Protein AF-A0A183TT30-F1 (afdb_monomer_lite)

Organism: Schistocephalus solidus (NCBI:txid70667)

Foldseek 3Di:
DDPVVVLVVVLVVVLVPDPDVVVSVVSVVPPVVVVSVVVVVVVVVVVVVVVVPPPPVPPPPPVPPDPPDDPDDDDDDD

Radius of gyration: 29.69 Å; chains: 1; bounding box: 62×60×72 Å

Sequence (78 aa):
MDANALNTWVLEQLVAGVRDPQITKALLRDRPSTLKKALALAREEEVLQATCEQPQWSRFCVTAVEPHSSHDAATQTP

Secondary structure (DSSP, 8-state):
--HHHHHHHHHHHHHHH---HHHHHHHHHS-HHHHHHHHHHHHHHHHHHHHHHS--TTS-------------------

pLDDT: mean 75.13, std 11.57, range [44.62, 91.75]

Structure (mmCIF, N/CA/C/O backbone):
data_AF-A0A183TT30-F1
#
_entry.id   AF-A0A183TT30-F1
#
loop_
_atom_site.group_PDB
_atom_site.id
_atom_site.type_symbol
_atom_site.label_atom_id
_atom_site.label_alt_id
_atom_site.label_comp_id
_atom_site.label_asym_id
_atom_site.label_entity_id
_atom_site.label_seq_id
_atom_site.pdbx_PDB_ins_code
_atom_site.Cartn_x
_atom_site.Cartn_y
_atom_site.Cartn_z
_atom_site.occupancy
_atom_site.B_iso_or_equiv
_atom_site.auth_seq_id
_atom_site.auth_comp_id
_atom_site.auth_asym_id
_atom_site.auth_atom_id
_atom_site.pdbx_PDB_model_num
ATOM 1 N N . MET A 1 1 ? -12.150 -15.574 0.723 1.00 66.75 1 MET A N 1
ATOM 2 C CA . MET A 1 1 ? -11.147 -14.907 -0.137 1.00 66.75 1 MET A CA 1
ATOM 3 C C . MET A 1 1 ? -9.850 -14.824 0.639 1.00 66.75 1 MET A C 1
ATOM 5 O O . MET A 1 1 ? -9.903 -14.504 1.818 1.00 66.75 1 MET A O 1
ATOM 9 N N . ASP A 1 2 ? -8.7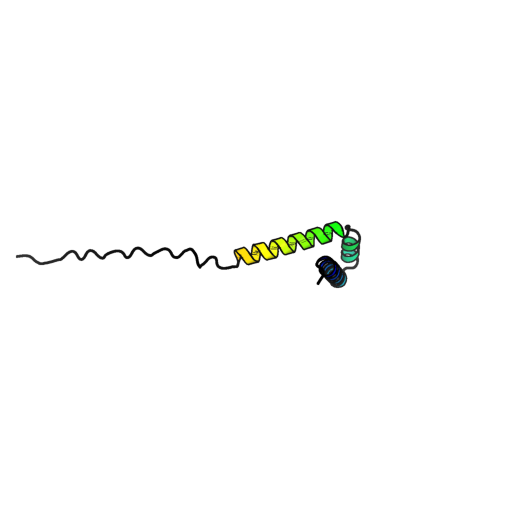22 -15.145 0.012 1.00 83.38 2 ASP A N 1
ATOM 10 C CA . ASP A 1 2 ? -7.408 -14.977 0.635 1.00 83.38 2 ASP A CA 1
ATOM 11 C C . ASP A 1 2 ? -7.049 -13.482 0.703 1.00 83.38 2 ASP A C 1
ATOM 13 O O . ASP A 1 2 ? -7.129 -12.762 -0.296 1.00 83.38 2 ASP A O 1
ATOM 17 N N . ALA A 1 3 ? -6.674 -13.009 1.892 1.00 76.62 3 ALA A N 1
ATOM 18 C CA . ALA A 1 3 ? -6.297 -11.619 2.119 1.00 76.62 3 ALA A CA 1
ATOM 19 C C . ALA A 1 3 ? -5.052 -11.230 1.306 1.00 76.62 3 ALA A C 1
ATOM 21 O O . ALA A 1 3 ? -4.940 -10.087 0.862 1.00 76.62 3 ALA A O 1
ATOM 22 N N . ASN A 1 4 ? -4.138 -12.173 1.059 1.00 79.25 4 ASN A N 1
ATOM 23 C CA . ASN A 1 4 ? -2.928 -11.911 0.287 1.00 79.25 4 ASN A CA 1
ATOM 24 C C . ASN A 1 4 ? -3.220 -11.806 -1.223 1.00 79.25 4 ASN A C 1
ATOM 26 O O . ASN A 1 4 ? -2.661 -10.935 -1.897 1.00 79.25 4 ASN A O 1
ATOM 30 N N . ALA A 1 5 ? -4.152 -12.612 -1.737 1.00 83.25 5 ALA A N 1
ATOM 31 C CA . ALA A 1 5 ? -4.679 -12.476 -3.094 1.00 83.25 5 ALA A CA 1
ATOM 32 C C . ALA A 1 5 ? -5.370 -11.117 -3.311 1.00 83.25 5 ALA A C 1
ATOM 34 O O . ALA A 1 5 ? -5.079 -10.429 -4.288 1.00 83.25 5 ALA A O 1
ATOM 35 N N . LEU A 1 6 ? -6.212 -10.679 -2.365 1.00 83.50 6 LEU A N 1
ATOM 36 C CA . LEU A 1 6 ? -6.867 -9.366 -2.434 1.00 83.50 6 LEU A CA 1
ATOM 37 C C . LEU A 1 6 ? -5.850 -8.217 -2.410 1.00 83.50 6 LEU A C 1
ATOM 39 O O . LEU A 1 6 ? -5.976 -7.256 -3.161 1.00 83.50 6 LEU A O 1
ATOM 43 N N . ASN A 1 7 ? -4.833 -8.316 -1.557 1.00 80.81 7 ASN A N 1
ATOM 44 C CA . ASN A 1 7 ? -3.800 -7.293 -1.424 1.00 80.81 7 ASN A CA 1
ATOM 45 C C . ASN A 1 7 ? -2.976 -7.157 -2.718 1.00 80.81 7 ASN A C 1
ATOM 47 O O . ASN A 1 7 ? -2.742 -6.051 -3.195 1.00 80.81 7 ASN A O 1
ATOM 51 N N . THR A 1 8 ? -2.623 -8.288 -3.334 1.00 83.19 8 THR A N 1
ATOM 52 C CA . THR A 1 8 ? -1.927 -8.322 -4.630 1.00 83.19 8 THR A CA 1
ATOM 53 C C . THR A 1 8 ? -2.773 -7.685 -5.730 1.00 83.19 8 THR A C 1
ATOM 55 O O . THR A 1 8 ? -2.285 -6.814 -6.443 1.00 83.19 8 THR A O 1
ATOM 58 N N . TRP A 1 9 ? -4.059 -8.032 -5.796 1.00 86.81 9 TRP A N 1
ATOM 59 C CA . TRP A 1 9 ? -4.973 -7.457 -6.778 1.00 86.81 9 TRP A CA 1
ATOM 60 C C . TRP A 1 9 ? -5.127 -5.936 -6.621 1.00 86.81 9 TRP A C 1
ATOM 62 O O . TRP A 1 9 ? -5.055 -5.201 -7.600 1.00 86.81 9 TRP A O 1
ATOM 72 N N . VAL A 1 10 ? -5.266 -5.436 -5.388 1.00 84.75 10 VAL A N 1
ATOM 73 C CA . VAL A 1 10 ? -5.353 -3.988 -5.119 1.00 84.75 10 VAL A CA 1
ATOM 74 C C . VAL A 1 10 ? -4.071 -3.259 -5.531 1.00 84.75 10 VAL A C 1
ATOM 76 O O . VAL A 1 10 ? -4.148 -2.184 -6.123 1.00 84.75 10 VAL A O 1
ATOM 79 N N . LEU A 1 11 ? -2.898 -3.843 -5.264 1.00 83.62 11 LEU A N 1
ATOM 80 C CA . LEU A 1 11 ? -1.622 -3.291 -5.726 1.00 83.62 11 LEU A CA 1
ATOM 81 C C . LEU A 1 11 ? -1.560 -3.196 -7.254 1.00 83.62 11 LEU A C 1
ATOM 83 O O . LEU A 1 11 ? -1.142 -2.172 -7.786 1.00 83.62 11 LEU A O 1
ATOM 87 N N . GLU A 1 12 ? -1.979 -4.245 -7.958 1.00 85.31 12 GLU A N 1
ATOM 88 C CA . GLU A 1 12 ? -1.994 -4.267 -9.422 1.00 85.31 12 GLU A CA 1
ATOM 89 C C . GLU A 1 12 ? -2.926 -3.196 -9.995 1.00 85.31 12 GLU A C 1
ATOM 91 O O . GLU A 1 12 ? -2.534 -2.479 -10.915 1.00 85.31 12 GLU A O 1
ATOM 96 N N . GLN A 1 13 ? -4.121 -3.024 -9.419 1.00 86.19 13 GLN A N 1
ATOM 97 C CA . GLN A 1 13 ? -5.052 -1.973 -9.840 1.00 86.19 13 GLN A CA 1
ATOM 98 C C . GLN A 1 13 ? -4.505 -0.568 -9.565 1.00 86.19 13 GLN A C 1
ATOM 100 O O . GLN A 1 13 ? -4.642 0.319 -10.407 1.00 86.19 13 GLN A O 1
ATOM 105 N N . LEU A 1 14 ? -3.843 -0.363 -8.423 1.00 84.56 14 LEU A N 1
ATOM 106 C CA . LEU A 1 14 ? -3.196 0.907 -8.097 1.00 84.56 14 LEU A CA 1
ATOM 107 C C . LEU A 1 14 ? -2.110 1.249 -9.124 1.00 84.56 14 LEU A C 1
ATOM 109 O O . LEU A 1 14 ? -2.085 2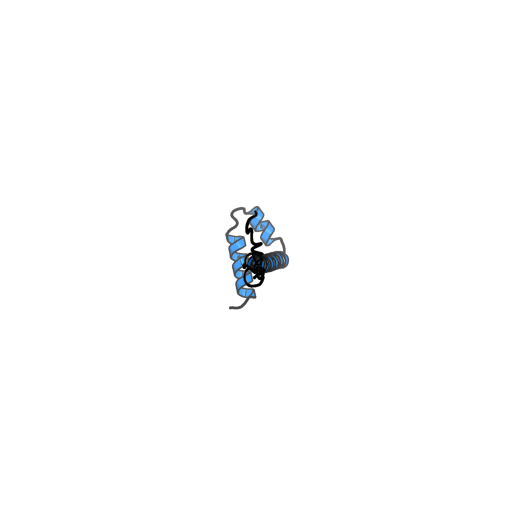.361 -9.642 1.00 84.56 14 LEU A O 1
ATOM 113 N N . VAL A 1 15 ? -1.243 0.289 -9.450 1.00 83.38 15 VAL A N 1
ATOM 114 C CA . VAL A 1 15 ? -0.164 0.476 -10.431 1.00 83.38 15 VAL A CA 1
ATOM 115 C C . VAL A 1 15 ? -0.730 0.703 -11.838 1.00 83.38 15 VAL A C 1
ATOM 117 O O . VAL A 1 15 ? -0.225 1.561 -12.560 1.00 83.38 15 VAL A O 1
ATOM 120 N N . ALA A 1 16 ? -1.798 -0.007 -12.218 1.00 86.12 16 ALA A N 1
ATOM 121 C CA . ALA A 1 16 ? -2.465 0.151 -13.512 1.00 86.12 16 ALA A CA 1
ATOM 122 C C . ALA A 1 16 ? -3.218 1.489 -13.657 1.00 86.12 16 ALA A C 1
ATOM 124 O O . ALA A 1 16 ? -3.339 2.008 -14.765 1.00 86.12 16 ALA A O 1
ATOM 125 N N . GLY A 1 17 ? -3.712 2.063 -12.554 1.00 87.25 17 GLY A N 1
ATOM 126 C CA . GLY A 1 17 ? -4.413 3.351 -12.541 1.00 87.25 17 GLY A CA 1
ATOM 127 C C . GLY A 1 17 ? -3.499 4.579 -12.648 1.00 87.25 17 GLY A C 1
ATOM 128 O O . GLY A 1 17 ? -3.972 5.686 -12.925 1.00 87.25 17 GLY A O 1
ATOM 129 N N . VAL A 1 18 ? -2.188 4.414 -12.445 1.00 86.69 18 VAL A N 1
ATOM 130 C CA . VAL A 1 18 ? -1.212 5.505 -12.549 1.00 86.69 18 VAL A CA 1
ATOM 131 C C . VAL A 1 18 ? -0.887 5.779 -14.016 1.00 86.69 18 VAL A C 1
ATOM 133 O O . VAL A 1 18 ? -0.346 4.939 -14.728 1.00 86.69 18 VAL A O 1
ATOM 136 N N . ARG A 1 19 ? -1.198 7.001 -14.464 1.00 88.88 19 ARG A N 1
ATOM 137 C CA . ARG A 1 19 ? -0.988 7.452 -15.852 1.00 88.88 19 ARG A CA 1
ATOM 138 C C . ARG A 1 19 ? 0.452 7.867 -16.160 1.00 88.88 19 ARG A C 1
ATOM 140 O O . ARG A 1 19 ? 0.834 7.876 -17.325 1.00 88.88 19 ARG A O 1
ATOM 147 N N . ASP A 1 20 ? 1.227 8.240 -15.144 1.00 91.75 20 ASP A N 1
ATOM 148 C CA . ASP A 1 20 ? 2.608 8.698 -15.300 1.00 91.75 20 ASP A CA 1
ATOM 149 C C . ASP A 1 20 ? 3.586 7.503 -15.281 1.00 91.75 20 ASP A C 1
ATOM 151 O O . ASP A 1 20 ? 3.741 6.854 -14.241 1.00 91.75 20 ASP A O 1
ATOM 155 N N . PRO A 1 21 ? 4.309 7.230 -16.385 1.00 86.19 21 PRO A N 1
ATOM 156 C CA . PRO A 1 21 ? 5.240 6.106 -16.468 1.00 86.19 21 PRO A CA 1
ATOM 157 C C . PRO A 1 21 ? 6.403 6.163 -15.467 1.00 86.19 21 PRO A C 1
ATOM 159 O O . PRO A 1 21 ? 6.945 5.120 -15.095 1.00 86.19 21 PRO A O 1
ATOM 162 N N . GLN A 1 22 ? 6.826 7.359 -15.047 1.00 88.25 22 GLN A N 1
ATOM 163 C CA . GLN A 1 22 ? 7.900 7.539 -14.067 1.00 88.25 22 GLN A CA 1
ATOM 164 C C . GLN A 1 22 ? 7.418 7.188 -12.664 1.00 88.25 22 GLN A C 1
ATOM 166 O O . GLN A 1 22 ? 8.143 6.533 -11.914 1.00 88.25 22 GLN A O 1
ATOM 171 N N . ILE A 1 23 ? 6.172 7.543 -12.338 1.00 83.88 23 ILE A N 1
ATOM 172 C CA . ILE A 1 23 ? 5.536 7.157 -11.076 1.00 83.88 23 ILE A CA 1
ATOM 173 C C . ILE A 1 23 ? 5.327 5.639 -11.049 1.00 83.88 23 ILE A C 1
ATOM 175 O O . ILE A 1 23 ? 5.712 4.994 -10.078 1.00 83.88 23 ILE A O 1
ATOM 179 N N . THR A 1 24 ? 4.839 5.033 -12.136 1.00 84.31 24 THR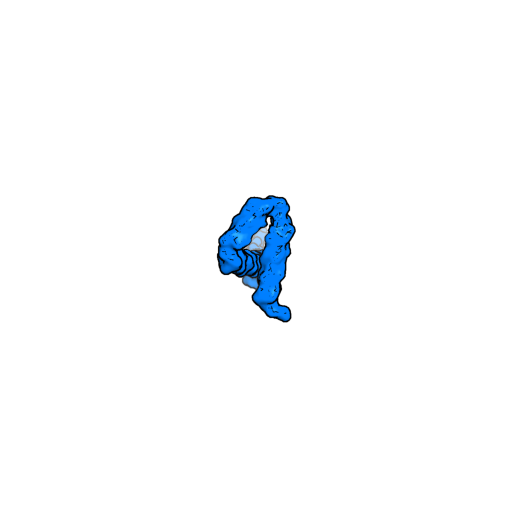 A N 1
ATOM 180 C CA . THR A 1 24 ? 4.706 3.570 -12.250 1.00 84.31 24 THR A CA 1
ATOM 181 C C . THR A 1 24 ? 6.054 2.864 -12.065 1.00 84.31 24 THR A C 1
ATOM 183 O O . THR A 1 24 ? 6.149 1.893 -11.316 1.00 84.31 24 THR A O 1
ATOM 186 N N . LYS A 1 25 ? 7.135 3.371 -12.676 1.00 84.69 25 LYS A N 1
ATOM 187 C CA . LYS A 1 25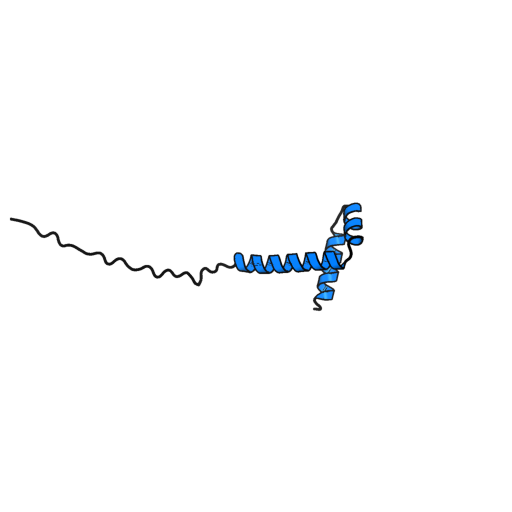 ? 8.493 2.838 -12.471 1.00 84.69 25 LYS A CA 1
ATOM 188 C C . LYS A 1 25 ? 8.974 2.979 -11.032 1.00 84.69 25 LYS A C 1
ATOM 190 O O . LYS A 1 25 ? 9.599 2.053 -10.523 1.00 84.69 25 LYS A O 1
ATOM 195 N N . ALA A 1 26 ? 8.715 4.113 -10.388 1.00 83.81 26 ALA A N 1
ATOM 196 C CA . ALA A 1 26 ? 9.086 4.323 -8.995 1.00 83.81 26 ALA A CA 1
ATOM 197 C C . ALA A 1 26 ? 8.348 3.346 -8.070 1.00 83.81 26 ALA A C 1
ATOM 199 O O . ALA A 1 26 ? 8.991 2.715 -7.238 1.00 83.81 26 ALA A O 1
ATOM 200 N N . LEU A 1 27 ? 7.044 3.141 -8.287 1.00 80.50 27 LEU A N 1
ATOM 201 C CA . LEU A 1 27 ? 6.219 2.192 -7.531 1.00 80.50 27 LEU A CA 1
ATOM 202 C C . LEU A 1 27 ? 6.652 0.733 -7.727 1.00 80.50 27 LEU A C 1
ATOM 204 O O . LEU A 1 27 ? 6.613 -0.044 -6.782 1.00 80.50 27 LEU A O 1
ATOM 208 N N . LEU A 1 28 ? 7.076 0.356 -8.938 1.00 78.81 28 LEU A N 1
ATOM 209 C CA . LEU A 1 28 ? 7.610 -0.983 -9.219 1.00 78.81 28 LEU A CA 1
ATOM 210 C C . LEU A 1 28 ? 9.028 -1.184 -8.663 1.00 78.81 28 LEU A C 1
ATOM 212 O O . LEU A 1 28 ? 9.420 -2.309 -8.352 1.00 78.81 28 LEU A O 1
ATOM 216 N N . ARG A 1 29 ? 9.813 -0.104 -8.578 1.00 80.94 29 ARG A N 1
ATOM 217 C CA . ARG A 1 29 ? 11.185 -0.113 -8.057 1.00 80.94 29 ARG A CA 1
ATOM 218 C C . ARG A 1 29 ? 11.205 -0.152 -6.533 1.00 80.94 29 ARG A C 1
ATOM 220 O O . ARG A 1 29 ? 12.043 -0.850 -5.959 1.00 80.94 29 ARG A O 1
ATOM 227 N N . ASP A 1 30 ? 10.307 0.581 -5.885 1.00 69.31 30 ASP A N 1
ATOM 228 C CA . ASP A 1 30 ? 10.100 0.446 -4.454 1.00 69.31 30 ASP A CA 1
ATOM 229 C C . ASP A 1 30 ? 9.549 -0.950 -4.180 1.00 69.31 30 ASP A C 1
ATOM 231 O O . ASP A 1 30 ? 8.513 -1.372 -4.686 1.00 69.31 30 ASP A O 1
ATOM 235 N N . ARG A 1 31 ? 10.323 -1.711 -3.407 1.00 66.31 31 ARG A N 1
ATOM 236 C CA . ARG A 1 31 ? 10.086 -3.122 -3.110 1.00 66.31 31 ARG A CA 1
ATOM 237 C C . ARG A 1 31 ? 8.596 -3.359 -2.799 1.00 66.31 31 ARG A C 1
ATOM 239 O O . ARG A 1 31 ? 8.067 -2.677 -1.918 1.00 66.31 31 ARG A O 1
ATOM 246 N N . PRO A 1 32 ? 7.946 -4.385 -3.383 1.00 67.75 32 PRO A N 1
ATOM 247 C CA . PRO A 1 32 ? 6.533 -4.693 -3.134 1.00 67.75 32 PRO A CA 1
ATOM 248 C C . PRO A 1 32 ? 6.163 -4.790 -1.644 1.00 67.75 32 PRO A C 1
ATOM 250 O O . PRO A 1 32 ? 5.020 -4.560 -1.264 1.00 67.75 32 PRO A O 1
ATOM 253 N N . SER A 1 33 ? 7.130 -5.089 -0.767 1.00 71.50 33 SER A N 1
ATOM 254 C CA . SER A 1 33 ? 6.945 -5.097 0.687 1.00 71.50 33 SER A CA 1
ATOM 255 C C . SER A 1 33 ? 6.643 -3.726 1.299 1.00 71.50 33 SER A C 1
ATOM 257 O O . SER A 1 33 ? 5.897 -3.664 2.268 1.00 71.50 33 SER A O 1
ATOM 259 N N . THR A 1 34 ? 7.235 -2.641 0.792 1.00 79.00 34 THR A N 1
ATOM 260 C CA . THR A 1 34 ? 7.009 -1.281 1.315 1.00 79.00 34 THR A CA 1
ATOM 261 C C . THR A 1 34 ? 5.608 -0.811 0.949 1.00 79.00 34 THR A C 1
ATOM 263 O O . THR A 1 34 ? 4.887 -0.283 1.787 1.00 79.00 34 THR A O 1
ATOM 266 N N . LEU A 1 35 ? 5.188 -1.112 -0.277 1.00 77.81 35 LEU A N 1
ATOM 267 C CA . LEU A 1 35 ? 3.873 -0.776 -0.808 1.00 77.81 35 LEU A CA 1
ATOM 268 C C . LEU A 1 35 ? 2.765 -1.608 -0.132 1.00 77.81 35 LEU A C 1
ATOM 270 O O . LEU A 1 35 ? 1.745 -1.061 0.277 1.00 77.81 35 LEU A O 1
ATOM 274 N N . LYS A 1 36 ? 3.012 -2.901 0.130 1.00 80.31 36 LYS A N 1
ATOM 275 C CA . LYS A 1 36 ? 2.139 -3.734 0.981 1.00 80.31 36 LYS A CA 1
ATOM 276 C C . LYS A 1 36 ? 2.004 -3.192 2.407 1.00 80.31 36 LYS A C 1
ATOM 278 O O . LYS A 1 36 ? 0.908 -3.228 2.958 1.00 80.31 36 LYS A O 1
ATOM 283 N N . LYS A 1 37 ? 3.092 -2.690 3.005 1.00 82.25 37 LYS A N 1
ATOM 284 C CA . LYS A 1 37 ? 3.056 -2.054 4.333 1.00 82.25 37 LYS A CA 1
ATOM 285 C C . LYS A 1 37 ? 2.256 -0.755 4.318 1.00 82.25 37 LYS A C 1
ATOM 287 O O . LYS A 1 37 ? 1.423 -0.572 5.191 1.00 82.25 37 LYS A O 1
ATOM 292 N N . ALA A 1 38 ? 2.464 0.104 3.322 1.00 82.56 38 ALA A N 1
ATOM 293 C CA . ALA A 1 38 ? 1.687 1.331 3.167 1.00 82.56 38 ALA A CA 1
ATOM 294 C C . ALA A 1 38 ? 0.188 1.033 3.005 1.00 82.56 38 ALA A C 1
ATOM 296 O O . ALA A 1 38 ? -0.637 1.680 3.640 1.00 82.56 38 ALA A O 1
ATOM 297 N N . LEU A 1 39 ? -0.166 -0.002 2.233 1.00 82.81 39 LEU A N 1
ATOM 298 C CA . LEU A 1 39 ? -1.558 -0.434 2.094 1.00 82.81 39 LEU A CA 1
ATOM 299 C C . LEU A 1 39 ? -2.140 -0.990 3.403 1.00 82.81 39 LEU A C 1
ATOM 301 O O . LEU A 1 39 ? -3.312 -0.765 3.691 1.00 82.81 39 LEU A O 1
ATOM 305 N N . ALA A 1 40 ? -1.348 -1.725 4.188 1.00 85.44 40 ALA A N 1
ATOM 306 C CA . ALA A 1 40 ? -1.776 -2.200 5.502 1.00 85.44 40 ALA A CA 1
ATOM 307 C C . ALA A 1 40 ? -2.044 -1.026 6.458 1.00 85.44 40 ALA A C 1
ATOM 309 O O . ALA A 1 40 ? -3.102 -0.987 7.076 1.00 85.44 40 ALA A O 1
ATOM 310 N N . LEU A 1 41 ? -1.145 -0.039 6.489 1.00 85.62 41 LEU A N 1
ATOM 311 C CA . LEU A 1 41 ? -1.297 1.170 7.300 1.00 85.62 41 LEU A CA 1
ATOM 312 C C . LEU A 1 41 ? -2.532 1.988 6.896 1.00 85.62 41 LEU A C 1
ATOM 314 O O . LEU A 1 41 ? -3.287 2.399 7.766 1.00 85.62 41 LEU A O 1
ATOM 318 N N . ALA A 1 42 ? -2.789 2.161 5.595 1.00 85.88 42 ALA A N 1
ATOM 319 C CA . ALA A 1 42 ? -3.980 2.868 5.115 1.00 85.88 42 ALA A CA 1
ATOM 320 C C . ALA A 1 42 ? -5.292 2.178 5.541 1.00 85.88 42 ALA A C 1
ATOM 322 O O . ALA A 1 42 ? -6.275 2.842 5.850 1.00 85.88 42 ALA A O 1
ATOM 323 N N . ARG A 1 43 ? -5.312 0.838 5.596 1.00 86.31 43 ARG A N 1
ATOM 324 C CA . ARG A 1 43 ? -6.472 0.082 6.103 1.00 86.31 43 ARG A CA 1
ATOM 325 C C . ARG A 1 43 ? -6.633 0.208 7.615 1.00 86.31 43 ARG A C 1
ATOM 327 O O . ARG A 1 43 ? -7.755 0.285 8.098 1.00 86.31 43 ARG A O 1
ATOM 334 N N . GLU A 1 44 ? -5.534 0.197 8.364 1.00 87.62 44 GLU A N 1
ATOM 335 C CA . GLU A 1 44 ? -5.571 0.451 9.809 1.00 87.62 44 GLU A CA 1
ATOM 336 C C . GLU A 1 44 ? -6.109 1.858 10.101 1.00 87.62 44 GLU A C 1
ATOM 338 O O . GLU A 1 44 ? -6.960 2.016 10.974 1.00 87.62 44 GLU A O 1
ATOM 343 N N . GLU A 1 45 ? -5.684 2.857 9.326 1.00 87.75 45 GLU A N 1
ATOM 344 C CA . GLU A 1 45 ? -6.201 4.224 9.399 1.00 87.75 45 GLU A CA 1
ATOM 345 C C . GLU A 1 45 ? -7.698 4.293 9.075 1.00 87.75 45 GLU A C 1
ATOM 347 O O . GLU A 1 45 ? -8.442 4.886 9.848 1.00 87.75 45 GLU A O 1
ATOM 352 N N . GLU A 1 46 ? -8.172 3.630 8.015 1.00 87.19 46 GLU A N 1
ATOM 353 C CA . GLU A 1 46 ? -9.603 3.561 7.674 1.00 87.19 46 GLU A CA 1
ATOM 354 C C . GLU A 1 46 ? -10.443 2.973 8.823 1.00 87.19 46 GLU A C 1
ATOM 356 O O . GLU A 1 46 ? -11.502 3.502 9.160 1.00 87.19 46 GLU A O 1
ATOM 361 N N . VAL A 1 47 ? -9.962 1.912 9.479 1.00 87.06 47 VAL A N 1
ATOM 362 C CA . VAL A 1 47 ? -10.648 1.299 10.631 1.00 87.06 47 VAL A CA 1
ATOM 363 C C . VAL A 1 47 ? -10.667 2.241 11.838 1.00 87.06 47 VAL A C 1
ATOM 365 O O . VAL A 1 47 ? -11.691 2.372 12.518 1.00 87.06 47 VAL A O 1
ATOM 368 N N . LEU A 1 48 ? -9.551 2.916 12.115 1.00 85.25 48 LEU A N 1
ATOM 369 C CA . LEU A 1 48 ? -9.467 3.905 13.190 1.00 85.25 48 LEU A CA 1
ATOM 370 C C . LEU A 1 48 ? -10.384 5.100 12.914 1.00 85.25 48 LEU A C 1
ATOM 372 O O . LEU A 1 48 ? -11.111 5.537 13.806 1.00 85.25 48 LEU A O 1
ATOM 376 N N . GLN A 1 49 ? -10.412 5.579 11.674 1.00 82.31 49 GLN A N 1
ATOM 377 C CA . GLN A 1 49 ? -11.278 6.662 11.238 1.00 82.31 49 GLN A CA 1
ATOM 378 C C . GLN A 1 49 ? -12.751 6.265 11.341 1.00 82.31 49 GLN A C 1
ATOM 380 O O . GLN A 1 49 ? -13.523 7.012 11.931 1.00 82.31 49 GLN A O 1
ATOM 385 N N . ALA A 1 50 ? -13.128 5.059 10.912 1.00 82.44 50 ALA A N 1
ATOM 386 C CA . ALA A 1 50 ? -14.484 4.542 11.085 1.00 82.44 50 ALA A CA 1
ATOM 387 C C . ALA A 1 50 ? -14.902 4.472 12.565 1.00 82.44 50 ALA A C 1
ATOM 389 O O . ALA A 1 50 ? -16.066 4.691 12.885 1.00 82.44 50 ALA A O 1
ATOM 390 N N . THR A 1 51 ? -13.957 4.221 13.479 1.00 78.50 51 THR A N 1
ATOM 391 C CA . THR A 1 51 ? -14.209 4.209 14.931 1.00 78.50 51 THR A CA 1
ATOM 392 C C . THR A 1 51 ? -14.387 5.622 15.503 1.00 78.50 51 THR A C 1
ATOM 394 O O . THR A 1 51 ? -15.179 5.818 16.425 1.00 78.50 51 THR A O 1
ATOM 397 N N . CYS A 1 52 ? -13.662 6.606 14.964 1.00 76.50 52 CYS A N 1
ATOM 398 C CA . CYS A 1 52 ? -13.792 8.022 15.321 1.00 76.50 52 CYS A CA 1
ATOM 399 C C . CYS A 1 52 ? -15.053 8.669 14.727 1.00 76.50 52 CYS A C 1
ATOM 401 O O . CYS A 1 52 ? -15.669 9.515 15.371 1.00 76.50 52 CYS A O 1
ATOM 403 N N . GLU A 1 53 ? -15.435 8.278 13.511 1.00 74.50 53 GLU A N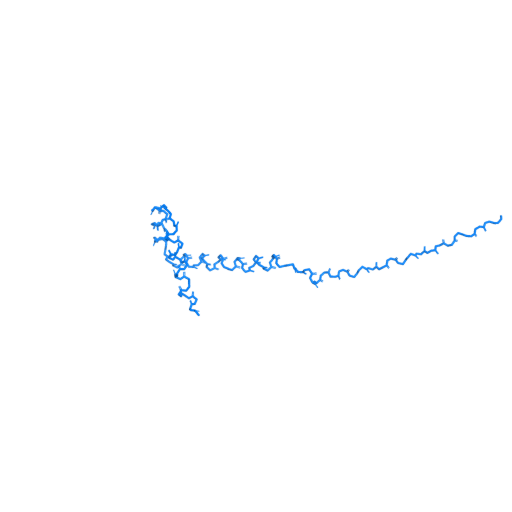 1
ATOM 404 C CA . GLU A 1 53 ? -16.649 8.728 12.823 1.00 74.50 53 GLU A CA 1
ATOM 405 C C . GLU A 1 53 ? -17.905 8.038 13.362 1.00 74.50 53 GLU A C 1
ATOM 407 O O . GLU A 1 53 ? -18.999 8.601 13.280 1.00 74.50 53 GLU A O 1
ATOM 412 N N . GLN A 1 54 ? -17.771 6.849 13.963 1.00 68.38 54 GLN A N 1
ATOM 413 C CA . GLN A 1 54 ? -18.866 6.227 14.691 1.00 68.38 54 GLN A CA 1
ATOM 414 C C . GLN A 1 54 ? -19.279 7.145 15.849 1.00 68.38 54 GLN A C 1
ATOM 416 O O . GLN A 1 54 ? -18.478 7.398 16.756 1.00 68.38 54 GLN A O 1
ATOM 421 N N . PRO A 1 55 ? -20.535 7.623 15.893 1.00 59.88 55 PRO A N 1
ATOM 422 C CA . PRO A 1 55 ? -20.981 8.439 17.002 1.00 59.88 55 PRO A CA 1
ATOM 423 C C . PRO A 1 55 ? -20.929 7.573 18.264 1.00 59.88 55 PRO A C 1
ATOM 425 O O . PRO A 1 55 ? -21.772 6.702 18.470 1.00 59.88 55 PRO A O 1
ATOM 428 N N . GLN A 1 56 ? -19.995 7.842 19.181 1.00 60.78 56 GLN A N 1
ATOM 429 C CA . GLN A 1 56 ? -20.024 7.292 20.548 1.00 60.78 56 GLN A CA 1
ATOM 430 C C . GLN A 1 56 ? -21.223 7.823 21.370 1.00 60.78 56 GLN A C 1
ATOM 432 O O . GLN A 1 56 ? -21.260 7.716 22.598 1.00 60.78 56 GLN A O 1
ATOM 437 N N . TRP A 1 57 ? -22.235 8.376 20.696 1.00 52.00 57 TRP A N 1
ATOM 438 C CA . TRP A 1 57 ? -23.380 9.113 21.224 1.00 52.00 57 TRP A CA 1
ATOM 439 C C . TRP A 1 57 ? -24.308 8.261 22.099 1.00 52.00 57 TRP A C 1
ATOM 441 O O . TRP A 1 57 ? -25.250 8.781 22.680 1.00 52.00 57 TRP A O 1
ATOM 451 N N . SER A 1 58 ? -24.030 6.967 22.257 1.00 59.00 58 SER A N 1
ATOM 452 C CA . SER A 1 58 ? -24.781 6.084 23.151 1.00 59.00 58 SER A CA 1
ATOM 453 C C . SER A 1 58 ? -24.312 6.109 24.614 1.00 59.00 58 SER A C 1
ATOM 455 O O . SER A 1 58 ? -24.966 5.480 25.442 1.00 59.00 58 SER A O 1
ATOM 457 N N . ARG A 1 59 ? -23.190 6.757 24.969 1.00 58.22 59 ARG A N 1
ATOM 458 C CA . ARG A 1 59 ? -22.657 6.691 26.352 1.00 58.22 59 ARG A CA 1
ATOM 459 C C . ARG A 1 59 ? -22.633 8.002 27.128 1.00 58.22 59 ARG A C 1
ATOM 461 O O . ARG A 1 59 ? -22.460 7.964 28.341 1.00 58.22 59 ARG A O 1
ATOM 468 N N . PHE A 1 60 ? -22.885 9.132 26.477 1.00 59.31 60 PHE A N 1
ATOM 469 C CA . PHE A 1 60 ? -23.033 10.421 27.154 1.00 59.31 60 PHE A CA 1
ATOM 470 C C . PHE A 1 60 ? -24.507 10.809 27.269 1.00 59.31 60 PHE A C 1
ATOM 472 O O . PHE A 1 60 ? -24.918 11.891 26.864 1.00 59.31 60 PHE A O 1
ATOM 479 N N . CYS A 1 61 ? -25.322 9.933 27.859 1.00 59.12 61 CYS A N 1
ATOM 480 C CA . CYS A 1 61 ? -26.538 10.406 28.505 1.00 59.12 61 CYS A CA 1
ATOM 481 C C . CYS A 1 61 ? -26.096 11.108 29.790 1.00 59.12 61 CYS A C 1
ATOM 483 O O . CYS A 1 61 ? -26.011 10.495 30.851 1.00 59.12 61 CYS A O 1
ATOM 485 N N . VAL A 1 62 ? -25.751 12.392 29.675 1.00 64.12 62 VAL A N 1
ATOM 486 C CA . VAL A 1 62 ? -25.735 13.287 30.830 1.00 64.12 62 VAL A CA 1
ATOM 487 C C . VAL A 1 62 ? -27.157 13.248 31.371 1.00 64.12 62 VAL A C 1
ATOM 489 O O . VAL A 1 62 ? -28.072 13.782 30.748 1.00 64.12 62 VAL A O 1
ATOM 492 N N . THR A 1 63 ? -27.372 12.542 32.480 1.00 63.94 63 THR A N 1
ATOM 493 C CA . THR A 1 63 ? -28.609 12.655 33.250 1.00 63.94 63 THR A CA 1
ATOM 494 C C . THR A 1 63 ? -28.746 14.122 33.617 1.00 63.94 63 THR A C 1
ATOM 496 O O . THR A 1 63 ? -28.009 14.618 34.470 1.00 63.94 63 THR A O 1
ATOM 499 N N . ALA A 1 64 ? -29.623 14.837 32.913 1.00 64.50 64 ALA A N 1
ATOM 500 C CA . ALA A 1 64 ? -29.995 16.184 33.286 1.00 64.50 64 ALA A CA 1
ATOM 501 C C . ALA A 1 64 ? -30.560 16.102 34.707 1.00 64.50 64 ALA A C 1
ATOM 503 O O . ALA A 1 64 ? -31.583 15.459 34.939 1.00 64.50 64 ALA A O 1
ATOM 504 N N . VAL A 1 65 ? -29.846 16.684 35.669 1.00 66.44 65 VAL A N 1
ATOM 505 C CA . VAL A 1 65 ? -30.395 16.920 37.001 1.00 66.44 65 VAL A CA 1
ATOM 506 C C . VAL A 1 65 ? -31.503 17.942 36.813 1.00 66.44 65 VAL A C 1
ATOM 508 O O . VAL A 1 65 ? -31.231 19.073 36.418 1.00 66.44 65 VAL A O 1
ATOM 511 N N . GLU A 1 66 ? -32.744 17.518 37.037 1.00 65.75 66 GLU A N 1
ATOM 512 C CA . GLU A 1 66 ? -33.923 18.377 37.029 1.00 65.75 66 GLU A CA 1
ATOM 513 C C . GLU A 1 66 ? -33.772 19.423 38.145 1.00 65.75 66 GLU A C 1
ATOM 515 O O . GLU A 1 66 ? -33.792 19.059 39.331 1.00 65.75 66 GLU A O 1
ATOM 520 N N . PRO A 1 67 ? -33.563 20.714 37.817 1.00 63.53 67 PRO A N 1
ATOM 521 C CA . PRO A 1 67 ? -33.471 21.734 38.841 1.00 63.53 67 PRO A CA 1
ATOM 522 C C . PRO A 1 67 ? -34.868 21.901 39.432 1.00 63.53 67 PRO A C 1
ATOM 524 O O . PRO A 1 67 ? -35.777 22.424 38.788 1.00 63.53 67 PRO A O 1
ATOM 527 N N . HIS A 1 68 ? -35.043 21.421 40.662 1.00 60.75 68 HIS A N 1
ATOM 528 C CA . HIS A 1 68 ? -36.265 21.642 41.417 1.00 60.75 68 HIS A CA 1
ATOM 529 C C . HIS A 1 68 ? -36.445 23.151 41.596 1.00 60.75 68 HIS A C 1
ATOM 531 O O . HIS A 1 68 ? -35.678 23.810 42.298 1.00 60.75 68 HIS A O 1
ATOM 537 N N . SER A 1 69 ? -37.450 23.694 40.913 1.00 58.59 69 SER A N 1
ATOM 538 C CA . SER A 1 69 ? -37.919 25.063 41.086 1.00 58.59 69 SER A CA 1
ATOM 539 C C . SER A 1 69 ? -38.382 25.238 42.535 1.00 58.59 69 SER A C 1
ATOM 541 O O . SER A 1 69 ? -39.411 24.696 42.937 1.00 58.59 69 SER A O 1
ATOM 543 N N . SER A 1 70 ? -37.612 25.970 43.343 1.00 58.91 70 SER A N 1
ATOM 544 C CA . SER A 1 70 ? -38.079 26.441 44.644 1.00 58.91 70 SER A CA 1
ATOM 545 C C . SER A 1 70 ? -39.078 27.572 44.408 1.00 58.91 70 SER A C 1
ATOM 547 O O . SER A 1 70 ? -38.700 28.708 44.119 1.00 58.91 70 SER A O 1
ATOM 549 N N . HIS A 1 71 ? -40.363 27.245 44.490 1.00 61.38 71 HIS A N 1
ATOM 550 C CA . HIS A 1 71 ? -41.438 28.222 44.559 1.00 61.38 71 HIS A CA 1
ATOM 551 C C . HIS A 1 71 ? -41.405 28.881 45.944 1.00 61.38 71 HIS A C 1
ATOM 553 O O . HIS A 1 71 ? -41.950 28.329 46.900 1.00 61.38 71 HIS A O 1
ATOM 559 N N . ASP A 1 72 ? -40.756 30.041 46.063 1.00 57.38 72 ASP A N 1
ATOM 560 C CA . ASP A 1 72 ? -40.854 30.850 47.277 1.00 57.38 72 ASP A CA 1
ATOM 561 C C . ASP A 1 72 ? -42.098 31.744 47.193 1.00 57.38 72 ASP A C 1
ATOM 563 O O . ASP A 1 72 ? -42.318 32.478 46.225 1.00 57.38 72 ASP A O 1
ATOM 567 N N . ALA A 1 73 ? -42.975 31.576 48.176 1.00 56.59 73 ALA A N 1
ATOM 568 C CA . ALA A 1 73 ? -44.321 32.114 48.195 1.00 56.59 73 ALA A CA 1
ATOM 569 C C . ALA A 1 73 ? -44.304 33.599 48.575 1.00 56.59 73 ALA A C 1
ATOM 571 O O . ALA A 1 73 ? -44.081 33.963 49.728 1.00 56.59 73 ALA A O 1
ATOM 572 N N . ALA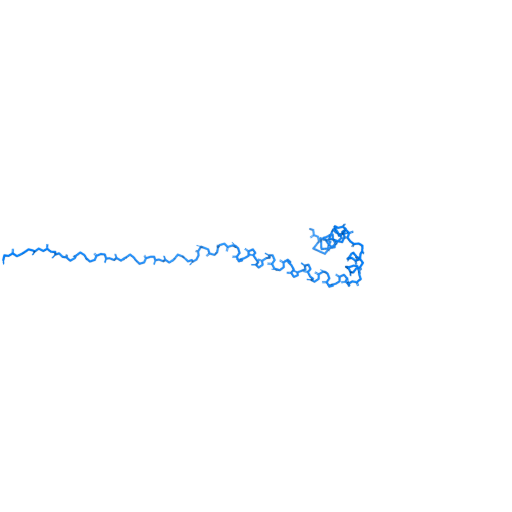 A 1 74 ? -44.625 34.469 47.619 1.00 61.88 74 ALA A N 1
ATOM 573 C CA . ALA A 1 74 ? -45.020 35.835 47.926 1.00 61.88 74 ALA A CA 1
ATOM 574 C C . ALA A 1 74 ? -46.482 35.846 48.405 1.00 61.88 74 ALA A C 1
ATOM 576 O O . ALA A 1 74 ? -47.404 35.769 47.595 1.00 61.88 74 ALA A O 1
ATOM 577 N N . THR A 1 75 ? -46.701 35.992 49.714 1.00 57.62 75 THR A N 1
ATOM 578 C CA . THR A 1 75 ? -48.010 36.398 50.256 1.00 57.62 75 THR A CA 1
ATOM 579 C C . THR A 1 75 ? -47.832 37.524 51.270 1.00 57.62 75 THR A C 1
ATOM 581 O O . THR A 1 75 ? -47.592 37.301 52.448 1.00 57.62 75 THR A O 1
ATOM 584 N N . GLN A 1 76 ? -47.858 38.735 50.713 1.00 62.44 76 GLN A N 1
ATOM 585 C CA . GLN A 1 76 ? -48.718 39.868 51.067 1.00 62.44 76 GLN A CA 1
ATOM 586 C C . GLN A 1 76 ? -48.809 40.351 52.535 1.00 62.44 76 GLN A C 1
ATOM 588 O O . GLN A 1 76 ? -49.185 39.630 53.452 1.00 62.44 76 GLN A O 1
ATOM 593 N N . THR A 1 77 ? -48.537 41.652 52.666 1.00 44.62 77 THR A N 1
ATOM 594 C CA . THR A 1 77 ? -48.699 42.584 53.798 1.00 44.62 77 THR A CA 1
ATOM 595 C C . THR A 1 77 ? -50.119 42.662 54.381 1.00 44.62 77 THR A C 1
ATOM 597 O O . THR A 1 77 ? -51.096 42.283 53.727 1.00 44.62 77 THR A O 1
ATOM 600 N N . PRO A 1 78 ? -50.238 43.206 55.607 1.00 59.78 78 PRO A N 1
ATOM 601 C CA . PRO A 1 78 ? -50.684 44.601 55.768 1.00 59.78 78 PRO A CA 1
ATOM 602 C C . PRO A 1 78 ? -49.607 45.534 56.332 1.00 59.78 78 PRO A C 1
ATOM 604 O O . PRO A 1 78 ? -48.856 45.101 57.234 1.00 59.78 78 PRO A O 1
#